Protein AF-A0A5N7ZTY0-F1 (afdb_monomer_lite)

Sequence (144 aa):
TYAEITLGQYSHLIVDGAEVAFKHITLERLGSRVIELRNGAQLQVGALGFASMGASIIYRIGTGCALVFDASQWDPEVVANTTFDFASQGSGTLKYFPFINPEWLDCPNVTGYSEGDLLEIAGQGNTQRFQVRDGRIVASARMA

Structure (mmCIF, N/CA/C/O backbone):
data_AF-A0A5N7ZTY0-F1
#
_entry.id   AF-A0A5N7ZTY0-F1
#
loop_
_atom_site.group_PDB
_atom_site.id
_atom_site.type_symbol
_atom_site.label_atom_id
_atom_site.label_alt_id
_atom_site.label_comp_id
_atom_site.label_asym_id
_atom_site.label_entity_id
_atom_site.label_seq_id
_atom_site.pdbx_PDB_ins_code
_atom_site.Cartn_x
_atom_site.Cartn_y
_atom_site.Cartn_z
_atom_site.occupancy
_atom_site.B_iso_or_equiv
_atom_site.auth_seq_id
_atom_site.auth_comp_id
_atom_site.auth_asym_id
_atom_site.auth_atom_id
_atom_site.pdbx_PDB_model_num
ATOM 1 N N . THR A 1 1 ? 6.749 -12.760 9.233 1.00 81.38 1 THR A N 1
ATOM 2 C CA . THR A 1 1 ? 7.593 -11.949 8.328 1.00 81.38 1 THR A CA 1
ATOM 3 C C . THR A 1 1 ? 8.168 -12.813 7.234 1.00 81.38 1 THR A C 1
ATOM 5 O O . THR A 1 1 ? 8.751 -13.845 7.542 1.00 81.38 1 THR A O 1
ATOM 8 N N . TYR A 1 2 ? 8.022 -12.388 5.984 1.00 89.06 2 TYR A N 1
ATOM 9 C CA . TYR A 1 2 ? 8.546 -13.057 4.796 1.00 89.06 2 TYR A CA 1
ATOM 10 C C . TYR A 1 2 ? 9.641 -12.196 4.157 1.00 89.06 2 TYR A C 1
ATOM 12 O O . TYR A 1 2 ? 9.554 -10.965 4.134 1.00 89.06 2 TYR A O 1
ATOM 20 N N . ALA A 1 3 ? 10.699 -12.847 3.672 1.00 83.94 3 ALA A N 1
ATOM 21 C CA . ALA A 1 3 ? 11.828 -12.157 3.051 1.00 83.94 3 ALA A CA 1
ATOM 22 C C . ALA A 1 3 ? 11.474 -11.606 1.662 1.00 83.94 3 ALA A C 1
ATOM 24 O O . ALA A 1 3 ? 11.827 -10.473 1.345 1.00 83.94 3 ALA A O 1
ATOM 25 N N . GLU A 1 4 ? 10.748 -12.385 0.868 1.00 86.81 4 GLU A N 1
ATOM 26 C CA . GLU A 1 4 ? 10.310 -12.005 -0.468 1.00 86.81 4 GLU A CA 1
ATOM 27 C C . GLU A 1 4 ? 8.980 -12.687 -0.791 1.00 86.81 4 GLU A C 1
ATOM 29 O O . GLU A 1 4 ? 8.698 -13.786 -0.305 1.00 86.81 4 GLU A O 1
ATOM 34 N N . ILE A 1 5 ? 8.172 -12.023 -1.610 1.00 91.75 5 ILE A N 1
ATOM 35 C CA . ILE A 1 5 ? 7.039 -12.614 -2.310 1.00 91.75 5 ILE A CA 1
ATOM 36 C C . ILE A 1 5 ? 7.076 -12.185 -3.774 1.00 91.75 5 ILE A C 1
ATOM 38 O O . ILE A 1 5 ? 7.378 -11.037 -4.096 1.00 91.75 5 ILE A O 1
ATOM 42 N N . THR A 1 6 ? 6.710 -13.104 -4.658 1.00 91.56 6 THR A N 1
ATOM 43 C CA . THR A 1 6 ? 6.566 -12.838 -6.084 1.00 91.56 6 THR A CA 1
ATOM 44 C C . THR A 1 6 ? 5.099 -12.940 -6.466 1.00 91.56 6 THR A C 1
ATOM 46 O O . THR A 1 6 ? 4.438 -13.942 -6.193 1.00 91.56 6 THR A O 1
ATOM 49 N N . LEU A 1 7 ? 4.582 -11.885 -7.083 1.00 92.44 7 LEU A N 1
ATOM 50 C CA . LEU A 1 7 ? 3.205 -11.792 -7.529 1.00 92.44 7 LEU A CA 1
ATOM 51 C C . LEU A 1 7 ? 3.141 -11.906 -9.049 1.00 92.44 7 LEU A C 1
ATOM 53 O O . LEU A 1 7 ? 3.590 -11.026 -9.791 1.00 92.44 7 LEU A O 1
ATOM 57 N N . GLY A 1 8 ? 2.522 -12.995 -9.502 1.00 91.31 8 GLY A N 1
ATOM 58 C CA . GLY A 1 8 ? 2.232 -13.221 -10.910 1.00 91.31 8 GLY A CA 1
ATOM 59 C C . GLY A 1 8 ? 1.265 -12.185 -11.494 1.00 91.31 8 GLY A C 1
ATOM 60 O O . GLY A 1 8 ? 0.684 -11.336 -10.802 1.00 91.31 8 GLY A O 1
ATOM 61 N N . GLN A 1 9 ? 1.083 -12.263 -12.807 1.00 91.19 9 GLN A N 1
ATOM 62 C CA . GLN A 1 9 ? 0.147 -11.424 -13.548 1.00 91.19 9 GLN A CA 1
ATOM 63 C C . GLN A 1 9 ? -1.292 -11.600 -13.044 1.00 91.19 9 GLN A C 1
ATOM 65 O O . GLN A 1 9 ? -1.746 -12.731 -12.899 1.00 91.19 9 GLN A O 1
ATOM 70 N N . TYR A 1 10 ? -2.002 -10.494 -12.784 1.00 92.12 10 TYR A N 1
ATOM 71 C CA . TYR A 1 10 ? -3.405 -10.508 -12.331 1.00 92.12 10 TYR A CA 1
ATOM 72 C C . TYR A 1 10 ? -3.643 -11.277 -11.028 1.00 92.12 10 TYR A C 1
ATOM 74 O O . TYR A 1 10 ? -4.758 -11.714 -10.749 1.00 92.12 10 TYR A O 1
ATOM 82 N N . SER A 1 11 ? -2.592 -11.450 -10.225 1.00 95.00 11 SER A N 1
ATOM 83 C CA . SER A 1 11 ? -2.705 -12.139 -8.949 1.00 95.00 11 SER A CA 1
ATOM 84 C C . SER A 1 11 ? -3.490 -11.304 -7.937 1.00 95.00 11 SER A C 1
ATOM 86 O O . SER A 1 11 ? -3.428 -10.070 -7.920 1.00 95.00 11 SER A O 1
ATOM 88 N N . HIS A 1 12 ? -4.232 -12.015 -7.093 1.00 97.38 12 HIS A N 1
ATOM 89 C CA . HIS A 1 12 ? -4.975 -11.453 -5.980 1.00 97.38 12 HIS A CA 1
ATOM 90 C C . HIS A 1 12 ? -4.556 -12.182 -4.703 1.00 97.38 12 HIS A C 1
ATOM 92 O O . HIS A 1 12 ? -4.858 -13.362 -4.524 1.00 97.38 12 HIS A O 1
ATOM 98 N N . LEU A 1 13 ? -3.827 -11.482 -3.841 1.00 97.19 13 LEU A N 1
ATOM 99 C CA . LEU A 1 13 ? -3.427 -11.958 -2.525 1.00 97.19 13 LEU A CA 1
ATOM 100 C C . LEU A 1 13 ? -4.372 -11.383 -1.471 1.00 97.19 13 LEU A C 1
ATOM 102 O O . LEU A 1 13 ? -4.586 -10.176 -1.436 1.00 97.19 13 LEU A O 1
ATOM 106 N N . ILE A 1 14 ? -4.886 -12.236 -0.588 1.00 98.06 14 ILE A N 1
ATOM 107 C CA . ILE A 1 14 ? -5.726 -11.821 0.537 1.00 98.06 14 ILE A CA 1
ATOM 108 C C . ILE A 1 14 ? -4.943 -12.031 1.832 1.00 98.06 14 ILE A C 1
ATOM 110 O O . ILE A 1 14 ? -4.459 -13.132 2.099 1.00 98.06 14 ILE A O 1
ATOM 114 N N . VAL A 1 15 ? -4.841 -10.977 2.639 1.00 97.62 15 VAL A N 1
ATOM 115 C CA . VAL A 1 15 ? -4.378 -11.030 4.027 1.00 97.62 15 VAL A CA 1
ATOM 116 C C . VAL A 1 15 ? -5.610 -10.892 4.915 1.00 97.62 15 VAL A C 1
AT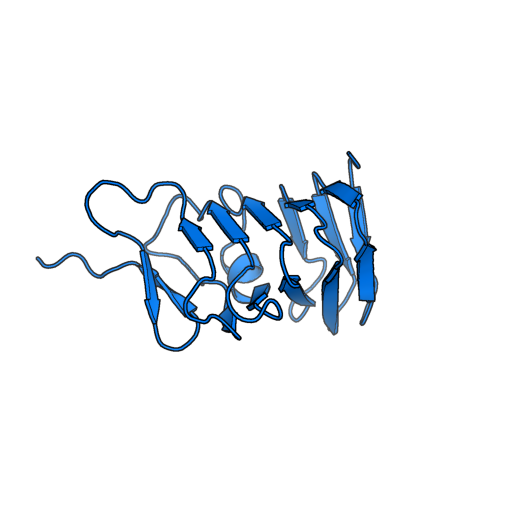OM 118 O O . VAL A 1 15 ? -6.263 -9.851 4.923 1.00 97.62 15 VAL A O 1
ATOM 121 N N . ASP A 1 16 ? -5.953 -11.956 5.635 1.00 97.69 16 ASP A N 1
ATOM 122 C CA . ASP A 1 16 ? -7.204 -12.059 6.389 1.00 97.69 16 ASP A CA 1
ATOM 123 C C . ASP A 1 16 ? -6.916 -12.246 7.883 1.00 97.69 16 ASP A C 1
ATOM 125 O O . ASP A 1 16 ? -6.340 -13.261 8.277 1.00 97.69 16 ASP A O 1
ATOM 129 N N . GLY A 1 17 ? -7.247 -11.238 8.699 1.00 97.19 17 GLY A N 1
ATOM 130 C CA . GLY A 1 17 ? -7.101 -11.275 10.161 1.00 97.19 17 GLY A CA 1
ATOM 131 C C . GLY A 1 17 ? -5.673 -11.495 10.673 1.00 97.19 17 GLY A C 1
ATOM 132 O O . GLY A 1 17 ? -5.477 -11.805 11.847 1.00 97.19 17 GLY A O 1
ATOM 133 N N . ALA A 1 18 ? -4.675 -11.366 9.798 1.00 96.62 18 ALA A N 1
ATOM 134 C CA . ALA A 1 18 ? -3.286 -11.698 10.072 1.00 96.62 18 ALA A CA 1
ATOM 135 C C . ALA A 1 18 ? -2.388 -10.461 10.043 1.00 96.62 18 ALA A C 1
ATOM 137 O O . ALA A 1 18 ? -2.647 -9.497 9.320 1.00 96.62 18 ALA A O 1
ATOM 138 N N . GLU A 1 19 ? -1.286 -10.541 10.786 1.00 97.38 19 GLU A N 1
ATOM 139 C CA . GLU A 1 19 ? -0.174 -9.602 10.697 1.00 97.38 19 GLU A CA 1
ATOM 140 C C . GLU A 1 19 ? 0.921 -10.183 9.798 1.00 97.38 19 GLU A C 1
ATOM 142 O O . GLU A 1 19 ? 1.484 -11.253 10.058 1.00 97.38 19 GLU A O 1
ATOM 147 N N . VAL A 1 20 ? 1.212 -9.484 8.703 1.00 96.31 20 VAL A N 1
ATOM 148 C CA . VAL A 1 20 ? 2.165 -9.913 7.683 1.00 96.31 20 VAL A CA 1
ATOM 149 C C . VAL A 1 20 ? 3.139 -8.785 7.381 1.00 96.31 20 VAL A C 1
ATOM 151 O O . VAL A 1 20 ? 2.780 -7.618 7.311 1.00 96.31 20 VAL A O 1
ATOM 154 N N . ALA A 1 21 ? 4.396 -9.150 7.152 1.00 95.44 21 ALA A N 1
ATOM 155 C CA . ALA A 1 21 ? 5.419 -8.225 6.694 1.00 95.44 21 ALA A CA 1
ATOM 156 C C . ALA A 1 21 ? 6.158 -8.838 5.506 1.00 95.44 21 ALA A C 1
ATOM 158 O O . ALA A 1 21 ? 6.674 -9.955 5.629 1.00 95.44 21 ALA A O 1
ATOM 159 N N . PHE A 1 22 ? 6.222 -8.108 4.393 1.00 92.94 22 PHE A N 1
ATOM 160 C CA . PHE A 1 22 ? 7.026 -8.431 3.217 1.00 92.94 22 PHE A CA 1
ATOM 161 C C . PHE A 1 22 ? 8.203 -7.468 3.141 1.00 92.94 22 PHE A C 1
ATOM 163 O O . PHE A 1 22 ? 8.017 -6.258 2.995 1.00 92.94 22 PHE A O 1
ATOM 170 N N . LYS A 1 23 ? 9.427 -8.003 3.228 1.00 88.88 23 LYS A N 1
ATOM 171 C CA . LYS A 1 23 ? 10.613 -7.168 3.001 1.00 88.88 23 LYS A CA 1
ATOM 172 C C . LYS A 1 23 ? 10.715 -6.761 1.535 1.00 88.88 23 LYS A C 1
ATOM 174 O O . LYS A 1 23 ? 10.969 -5.595 1.283 1.00 88.88 23 LYS A O 1
ATOM 179 N N . HIS A 1 24 ? 10.468 -7.689 0.611 1.00 86.75 24 HIS A N 1
ATOM 180 C CA . HIS A 1 24 ? 10.461 -7.434 -0.828 1.00 86.75 24 HIS A CA 1
ATOM 181 C C . HIS A 1 24 ? 9.209 -8.020 -1.480 1.00 86.75 24 HIS A C 1
ATOM 183 O O . HIS A 1 24 ? 8.792 -9.133 -1.149 1.00 86.75 24 HIS A O 1
ATOM 189 N N . ILE A 1 25 ? 8.632 -7.279 -2.417 1.00 89.25 25 ILE A N 1
ATOM 190 C CA . ILE A 1 25 ? 7.569 -7.741 -3.305 1.00 89.25 25 ILE A CA 1
ATOM 191 C C . ILE A 1 25 ? 8.078 -7.595 -4.738 1.00 89.25 25 ILE A C 1
ATOM 193 O O . ILE A 1 25 ? 8.533 -6.521 -5.118 1.00 89.25 25 ILE A O 1
ATOM 197 N N . THR A 1 26 ? 7.972 -8.648 -5.538 1.00 89.06 26 THR A N 1
ATOM 198 C CA . THR A 1 26 ? 8.356 -8.645 -6.955 1.00 89.06 26 THR A CA 1
ATOM 199 C C . THR A 1 26 ? 7.107 -8.819 -7.817 1.00 89.06 26 THR A C 1
ATOM 201 O O . THR A 1 26 ? 6.356 -9.773 -7.618 1.00 89.06 26 THR A O 1
ATOM 204 N N . LEU A 1 27 ? 6.862 -7.919 -8.777 1.00 89.00 27 LEU A N 1
ATOM 205 C CA . LEU A 1 27 ? 5.730 -8.022 -9.713 1.00 89.00 27 LEU A CA 1
ATOM 206 C C . LEU A 1 27 ? 6.202 -8.554 -11.069 1.00 89.00 27 LEU A C 1
ATOM 208 O O . LEU A 1 27 ? 6.956 -7.879 -11.768 1.00 89.00 27 LEU A O 1
ATOM 212 N N . GLU A 1 28 ? 5.740 -9.738 -11.473 1.00 84.44 28 GLU A N 1
ATOM 213 C CA . GLU A 1 28 ? 6.185 -10.381 -12.717 1.00 84.44 28 GLU A CA 1
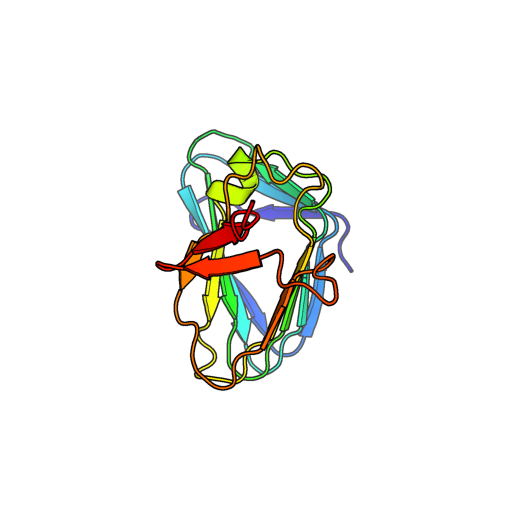ATOM 214 C C . GLU A 1 28 ? 5.335 -10.002 -13.926 1.00 84.44 28 GLU A C 1
ATOM 216 O O . GLU A 1 28 ? 4.151 -10.330 -13.948 1.00 84.44 28 GLU A O 1
ATOM 221 N N . ARG A 1 29 ? 5.949 -9.488 -15.001 1.00 81.25 29 ARG A N 1
ATOM 222 C CA . ARG A 1 29 ? 5.288 -9.162 -16.288 1.00 81.25 29 ARG A CA 1
ATOM 223 C C . ARG A 1 29 ? 4.305 -7.980 -16.196 1.00 81.25 29 ARG A C 1
ATOM 225 O O . ARG A 1 29 ? 3.956 -7.500 -15.118 1.00 81.25 29 ARG A O 1
ATOM 232 N N . LEU A 1 30 ? 3.816 -7.514 -17.343 1.00 85.00 30 LEU A N 1
ATOM 233 C CA . LEU A 1 30 ? 2.809 -6.446 -17.448 1.00 85.00 30 LEU A CA 1
ATOM 234 C C . LEU A 1 30 ? 1.471 -6.854 -16.816 1.00 85.00 30 LEU A C 1
ATOM 236 O O . LEU A 1 30 ? 1.057 -7.990 -16.986 1.00 85.00 30 LEU A O 1
ATOM 240 N N . GLY A 1 31 ? 0.763 -5.961 -16.125 1.00 87.31 31 GLY A N 1
ATOM 241 C CA . GLY A 1 31 ? -0.558 -6.269 -15.554 1.00 87.31 31 GLY A CA 1
ATOM 242 C C . GLY A 1 31 ? -0.815 -5.621 -14.197 1.00 87.31 31 GLY A C 1
ATOM 243 O O . GLY A 1 31 ? 0.071 -5.011 -13.607 1.00 87.31 31 GLY A O 1
ATOM 244 N N . SER A 1 32 ? -2.035 -5.757 -13.688 1.00 91.00 32 SER A N 1
ATOM 245 C CA . SER A 1 32 ? -2.391 -5.284 -12.344 1.00 91.00 32 SER A CA 1
ATOM 246 C C . SER A 1 32 ? -2.349 -6.434 -11.340 1.00 91.00 32 SER A C 1
ATOM 248 O O . SER A 1 32 ? -2.490 -7.591 -11.732 1.00 91.00 32 SER A O 1
ATOM 250 N N . ARG A 1 33 ? -2.118 -6.130 -10.063 1.00 94.69 33 ARG A N 1
ATOM 251 C CA . ARG A 1 33 ? -2.202 -7.063 -8.931 1.00 94.69 33 ARG A CA 1
ATOM 252 C C . ARG A 1 33 ? -2.991 -6.414 -7.821 1.00 94.69 33 ARG A C 1
ATOM 254 O O . ARG A 1 33 ? -2.997 -5.191 -7.703 1.00 94.69 33 ARG A O 1
ATOM 261 N N . VAL A 1 34 ? -3.593 -7.243 -6.984 1.00 97.38 34 VAL A N 1
ATOM 262 C CA . VAL A 1 34 ? -4.300 -6.783 -5.795 1.00 97.38 34 VAL A CA 1
ATOM 263 C C . VAL A 1 34 ? -3.730 -7.484 -4.574 1.00 97.38 34 VAL A C 1
ATOM 265 O O . VAL A 1 34 ? -3.612 -8.709 -4.555 1.00 97.38 34 VAL A O 1
ATOM 268 N N . ILE A 1 35 ? -3.395 -6.703 -3.551 1.00 97.69 35 ILE A N 1
ATOM 269 C CA . ILE A 1 35 ? -3.251 -7.197 -2.186 1.00 97.69 35 ILE A CA 1
ATOM 270 C C . ILE A 1 35 ? -4.411 -6.614 -1.385 1.00 97.69 35 ILE A C 1
ATOM 272 O O . ILE A 1 35 ? -4.503 -5.400 -1.215 1.00 97.69 35 ILE A O 1
ATOM 276 N N . GLU A 1 36 ? -5.307 -7.472 -0.915 1.00 98.50 36 GLU A N 1
ATOM 277 C CA . GLU A 1 36 ? -6.480 -7.078 -0.143 1.00 98.50 36 GLU A CA 1
ATOM 278 C C . GLU A 1 36 ? -6.308 -7.447 1.330 1.00 98.50 36 GLU A C 1
ATOM 280 O O . GLU A 1 36 ? -5.973 -8.582 1.666 1.00 98.50 36 GLU A O 1
ATOM 285 N N . LEU A 1 37 ? -6.552 -6.478 2.209 1.00 98.56 37 LEU A N 1
ATOM 286 C CA . LEU A 1 37 ? -6.527 -6.643 3.655 1.00 98.56 37 LEU A CA 1
ATOM 287 C C . LEU A 1 37 ? -7.966 -6.736 4.168 1.00 98.56 37 LEU A C 1
ATOM 289 O O . LEU A 1 37 ? -8.789 -5.869 3.863 1.00 98.56 37 LEU A O 1
ATOM 293 N N . ARG A 1 38 ? -8.269 -7.767 4.962 1.00 97.94 38 ARG A N 1
ATOM 294 C CA . ARG A 1 38 ? -9.603 -8.012 5.531 1.00 97.94 38 ARG A CA 1
ATOM 295 C C . ARG A 1 38 ? -9.545 -8.329 7.019 1.00 97.94 38 ARG A C 1
ATOM 297 O O . ARG A 1 38 ? -8.520 -8.766 7.536 1.00 97.94 38 ARG A O 1
ATOM 304 N N . ASN A 1 39 ? -10.685 -8.146 7.687 1.00 96.88 39 ASN A N 1
ATOM 305 C CA . ASN A 1 39 ? -10.926 -8.587 9.064 1.00 96.88 39 ASN A CA 1
ATOM 306 C C . ASN A 1 39 ? -9.851 -8.114 10.061 1.00 96.88 39 ASN A C 1
ATOM 308 O O . ASN A 1 39 ? -9.391 -8.882 10.901 1.00 96.88 39 ASN A O 1
ATOM 312 N N . GLY A 1 40 ? -9.435 -6.848 9.959 1.00 96.44 40 GLY A N 1
ATOM 313 C CA . GLY A 1 40 ? -8.432 -6.260 10.852 1.00 96.44 40 GLY A CA 1
ATOM 314 C C . GLY A 1 40 ? -6.976 -6.603 10.518 1.00 96.44 40 GLY A C 1
ATOM 315 O O . GLY A 1 40 ? -6.091 -6.339 11.333 1.00 96.44 40 GLY A O 1
ATOM 316 N N . ALA A 1 41 ? -6.712 -7.176 9.340 1.00 98.25 41 ALA A N 1
ATOM 317 C CA . ALA A 1 41 ? -5.367 -7.506 8.886 1.00 98.25 41 ALA A CA 1
ATOM 318 C C . ALA A 1 41 ? -4.402 -6.312 8.916 1.00 98.25 41 ALA A C 1
ATOM 320 O O . ALA A 1 41 ? -4.772 -5.160 8.674 1.00 98.25 41 ALA A O 1
ATOM 321 N N . GLN A 1 42 ? -3.136 -6.627 9.167 1.00 98.19 42 GLN A N 1
ATOM 322 C CA . GLN A 1 42 ? -2.042 -5.672 9.260 1.00 98.19 42 GLN A CA 1
ATOM 323 C C . GLN A 1 42 ? -0.957 -6.080 8.267 1.00 98.19 42 GLN A C 1
ATOM 325 O O . GLN A 1 42 ? -0.491 -7.222 8.283 1.00 98.19 42 GLN A O 1
ATOM 330 N N . LEU A 1 43 ? -0.554 -5.160 7.395 1.00 97.62 43 LEU A N 1
ATOM 331 C CA . LEU A 1 43 ? 0.469 -5.415 6.389 1.00 97.62 43 LEU A CA 1
ATOM 332 C C . LEU A 1 43 ? 1.591 -4.387 6.474 1.00 97.62 43 LEU A C 1
ATOM 334 O O . LEU A 1 43 ? 1.340 -3.190 6.403 1.00 97.62 43 LEU A O 1
ATOM 338 N N . GLN A 1 44 ? 2.832 -4.859 6.525 1.00 96.38 44 GLN A N 1
ATOM 339 C CA . GLN A 1 44 ? 4.018 -4.037 6.312 1.00 96.38 44 GLN A CA 1
ATOM 340 C C . GLN A 1 44 ? 4.696 -4.397 4.986 1.00 96.38 44 GLN A C 1
ATOM 342 O O . GLN A 1 44 ? 5.004 -5.563 4.731 1.00 96.38 44 GLN A O 1
ATOM 347 N N . VAL A 1 45 ? 4.975 -3.387 4.166 1.00 92.88 45 VAL A N 1
ATOM 348 C CA . VAL A 1 45 ? 5.681 -3.504 2.886 1.00 92.88 45 VAL A CA 1
ATOM 349 C C . VAL A 1 45 ? 6.940 -2.647 2.932 1.00 92.88 45 VAL A C 1
ATOM 351 O O . VAL A 1 45 ? 6.855 -1.446 3.180 1.00 92.88 45 VAL A O 1
ATOM 354 N N . GLY A 1 46 ? 8.100 -3.276 2.724 1.00 85.69 46 GLY A N 1
ATOM 355 C CA . GLY A 1 46 ? 9.406 -2.606 2.762 1.00 85.69 46 GLY A CA 1
ATOM 356 C C . GLY A 1 46 ? 9.932 -2.165 1.394 1.00 85.69 46 GLY A C 1
ATOM 357 O O . GLY A 1 46 ? 10.255 -1.005 1.194 1.00 85.69 46 GLY A O 1
ATOM 358 N N . ALA A 1 47 ? 10.061 -3.090 0.448 1.00 78.81 47 ALA A N 1
ATOM 359 C CA . ALA A 1 47 ? 10.604 -2.829 -0.881 1.00 78.81 47 ALA A CA 1
ATOM 360 C C . ALA A 1 47 ? 9.728 -3.449 -1.973 1.00 78.81 47 ALA A C 1
ATOM 362 O O . ALA A 1 47 ? 9.186 -4.541 -1.789 1.00 78.81 47 ALA A O 1
ATOM 363 N N . LEU A 1 48 ? 9.607 -2.775 -3.118 1.00 76.50 48 LEU A N 1
ATOM 364 C CA . LEU A 1 48 ? 8.876 -3.261 -4.291 1.00 76.50 48 LEU A CA 1
ATOM 365 C C . LEU A 1 48 ? 9.776 -3.194 -5.521 1.00 76.50 48 LEU A C 1
ATOM 367 O O . LEU A 1 48 ? 10.331 -2.149 -5.849 1.00 76.50 48 LEU A O 1
ATOM 371 N N . GLY A 1 49 ? 9.904 -4.329 -6.197 1.00 66.88 49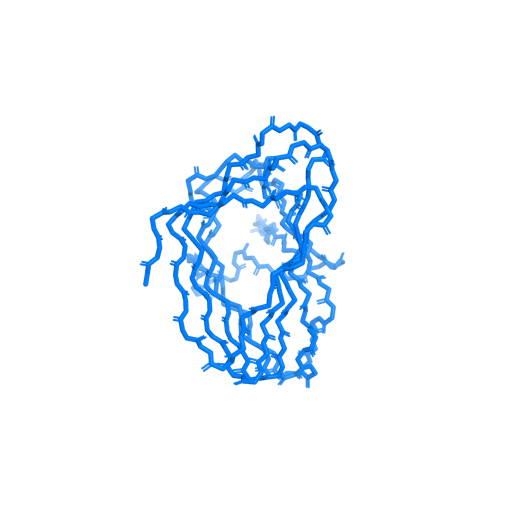 GLY A N 1
ATOM 372 C CA . GLY A 1 49 ? 10.590 -4.473 -7.470 1.00 66.88 49 GLY A CA 1
ATOM 373 C C . GLY A 1 49 ? 9.586 -4.729 -8.589 1.00 66.88 49 GLY A C 1
ATOM 374 O O . GLY A 1 49 ? 8.761 -5.643 -8.513 1.00 66.88 49 GLY A O 1
ATOM 375 N N . PHE A 1 50 ? 9.663 -3.941 -9.658 1.00 70.56 50 PHE A N 1
ATOM 376 C CA . PHE A 1 50 ? 8.894 -4.180 -10.876 1.00 70.56 50 PHE A CA 1
ATOM 377 C C . PHE A 1 50 ? 9.776 -4.949 -11.852 1.00 70.56 50 PHE A C 1
ATOM 379 O O . PHE A 1 50 ? 10.864 -4.496 -12.195 1.00 70.56 50 PHE A O 1
ATOM 386 N N . ALA A 1 51 ? 9.310 -6.104 -12.330 1.00 56.53 51 ALA A N 1
ATOM 387 C CA . ALA A 1 51 ? 10.050 -6.856 -13.340 1.00 56.53 51 ALA A CA 1
ATOM 388 C C . ALA A 1 51 ? 9.865 -6.287 -14.763 1.00 56.53 51 ALA A C 1
ATOM 390 O O . ALA A 1 51 ? 10.555 -6.719 -15.684 1.00 56.53 51 ALA A O 1
ATOM 391 N N . SER A 1 52 ? 8.916 -5.364 -14.981 1.00 61.31 52 SER A N 1
ATOM 392 C CA . SER A 1 52 ? 8.633 -4.787 -16.304 1.00 61.31 52 SER A CA 1
ATOM 393 C C . SER A 1 52 ? 7.816 -3.492 -16.250 1.00 61.31 52 SER A C 1
ATOM 395 O O . SER A 1 52 ? 6.933 -3.360 -15.400 1.00 61.31 52 SER A O 1
ATOM 397 N N . MET A 1 53 ? 8.003 -2.621 -17.248 1.00 66.19 53 MET A N 1
ATOM 398 C CA . MET A 1 53 ? 7.120 -1.479 -17.532 1.00 66.19 53 MET A CA 1
ATOM 399 C C . MET A 1 53 ? 5.659 -1.944 -17.699 1.00 66.19 53 MET A C 1
ATOM 401 O O . MET A 1 53 ? 5.389 -2.937 -18.379 1.00 66.19 53 MET A O 1
ATOM 405 N N . GLY A 1 54 ? 4.709 -1.247 -17.065 1.00 77.44 54 GLY A N 1
ATOM 406 C CA . GLY A 1 54 ? 3.275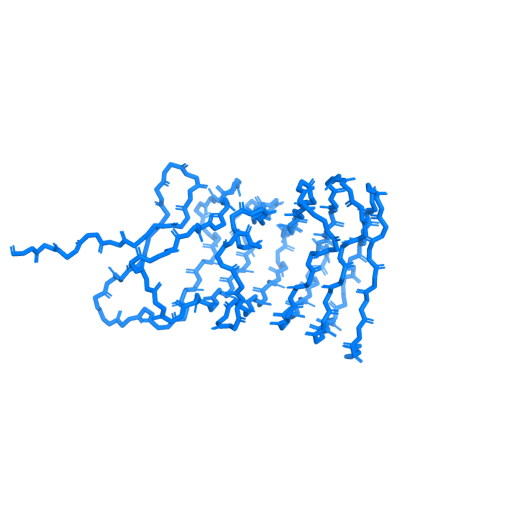 -1.573 -17.121 1.00 77.44 54 GLY A CA 1
ATOM 407 C C . GLY A 1 54 ? 2.795 -2.626 -16.112 1.00 77.44 54 GLY A C 1
ATOM 408 O O . GLY A 1 54 ? 1.646 -3.073 -16.174 1.00 77.44 54 GLY A O 1
ATOM 409 N N . ALA A 1 55 ? 3.646 -3.047 -15.175 1.00 87.94 55 ALA A N 1
ATOM 410 C CA . ALA A 1 55 ? 3.155 -3.639 -13.938 1.00 87.94 55 ALA A CA 1
ATOM 411 C C . ALA A 1 55 ? 2.524 -2.543 -13.059 1.00 87.94 55 ALA A C 1
ATOM 413 O O . ALA A 1 55 ? 2.944 -1.394 -13.100 1.00 87.94 55 ALA A O 1
ATOM 414 N N . SER A 1 56 ? 1.498 -2.896 -12.289 1.00 91.69 56 SER A N 1
ATOM 415 C CA . SER A 1 56 ? 0.871 -2.046 -11.271 1.00 91.69 56 SER A CA 1
ATOM 416 C C . SER A 1 56 ? 0.362 -2.896 -10.114 1.00 91.69 56 SER A C 1
ATOM 418 O O . SER A 1 56 ? 0.194 -4.116 -10.256 1.00 91.69 56 SER A O 1
ATOM 420 N N . ILE A 1 57 ? 0.112 -2.256 -8.975 1.00 93.81 57 ILE A N 1
ATOM 421 C CA . ILE A 1 57 ? -0.438 -2.914 -7.793 1.00 93.81 57 ILE A CA 1
ATOM 422 C C . ILE A 1 57 ? -1.446 -2.025 -7.067 1.00 93.81 57 ILE A C 1
ATOM 424 O O . ILE A 1 57 ? -1.268 -0.813 -6.949 1.00 93.81 57 ILE A O 1
ATOM 428 N N . ILE A 1 58 ? -2.506 -2.656 -6.572 1.00 96.62 58 ILE A N 1
ATOM 429 C CA . ILE A 1 58 ? -3.532 -2.048 -5.736 1.00 96.62 58 ILE A CA 1
ATOM 430 C C . ILE A 1 58 ? -3.447 -2.690 -4.355 1.00 96.62 58 ILE A C 1
ATOM 432 O O . ILE A 1 58 ? -3.557 -3.909 -4.222 1.00 96.62 58 ILE A O 1
ATOM 436 N N . TYR A 1 59 ? -3.286 -1.866 -3.328 1.00 97.56 59 TYR A N 1
ATOM 437 C CA . TYR A 1 59 ? -3.462 -2.272 -1.943 1.00 97.56 59 TYR A CA 1
ATOM 438 C C . TYR A 1 59 ? -4.849 -1.850 -1.488 1.00 97.56 59 TYR A C 1
ATOM 440 O O . TYR A 1 59 ? -5.116 -0.659 -1.324 1.00 97.56 59 TYR A O 1
ATOM 448 N N . ARG A 1 60 ? -5.731 -2.829 -1.303 1.00 98.44 60 ARG A N 1
ATOM 449 C CA . ARG A 1 60 ? -7.111 -2.603 -0.884 1.00 98.44 60 ARG A CA 1
ATOM 450 C C . ARG A 1 60 ? -7.214 -2.768 0.630 1.00 98.44 60 ARG A C 1
ATOM 452 O O . ARG A 1 60 ? -7.096 -3.877 1.147 1.00 98.44 60 ARG A O 1
ATOM 459 N N . ILE A 1 61 ? -7.391 -1.657 1.335 1.00 98.50 61 ILE A N 1
ATOM 460 C CA . ILE A 1 61 ? -7.401 -1.571 2.799 1.00 98.50 61 ILE A CA 1
ATOM 461 C C . ILE A 1 61 ? -8.848 -1.700 3.276 1.00 98.50 61 ILE A C 1
ATOM 463 O O . ILE A 1 61 ? -9.646 -0.782 3.099 1.00 98.50 61 ILE A O 1
ATOM 467 N N . GLY A 1 62 ? -9.203 -2.855 3.841 1.00 97.81 62 GLY A N 1
ATOM 468 C CA . GLY A 1 62 ? -10.533 -3.103 4.395 1.00 97.81 62 GLY A CA 1
ATOM 469 C C . GLY A 1 62 ? -10.760 -2.471 5.771 1.00 97.81 62 GLY A C 1
ATOM 470 O O . GLY A 1 62 ? -9.875 -1.855 6.368 1.00 97.81 62 GLY A O 1
ATOM 471 N N . THR A 1 63 ? -11.972 -2.644 6.297 1.00 96.62 63 THR A N 1
ATOM 472 C CA . THR A 1 63 ? -12.390 -2.105 7.599 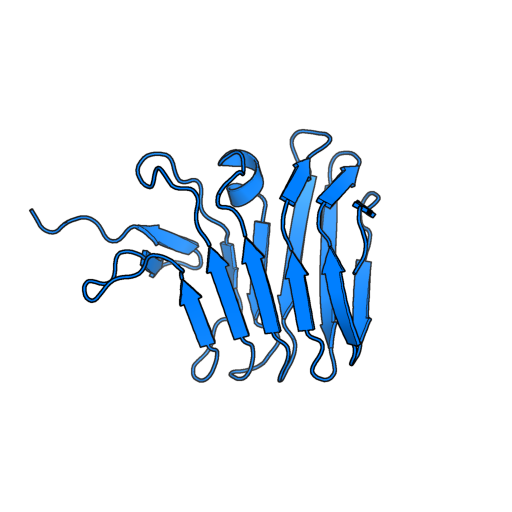1.00 96.62 63 THR A CA 1
ATOM 473 C C . THR A 1 63 ? -11.467 -2.580 8.724 1.00 96.62 63 THR A C 1
ATOM 475 O O . THR A 1 63 ? -11.162 -3.772 8.828 1.00 96.62 63 THR A O 1
ATOM 478 N N . GLY A 1 64 ? -11.006 -1.638 9.553 1.00 96.56 64 GLY A N 1
ATOM 479 C CA . GLY A 1 64 ? -10.102 -1.893 10.682 1.00 96.56 64 GLY A CA 1
ATOM 480 C C . GLY A 1 64 ? -8.713 -2.425 10.305 1.00 96.56 64 GLY A C 1
ATOM 481 O O . GLY A 1 64 ? -7.964 -2.837 11.189 1.00 96.56 64 GLY A O 1
ATOM 482 N N . CYS A 1 65 ? -8.367 -2.465 9.017 1.00 98.44 65 CYS A N 1
ATOM 483 C CA . CYS A 1 65 ? -7.067 -2.938 8.554 1.00 98.44 65 CYS A CA 1
ATOM 484 C C . CYS A 1 65 ? -6.044 -1.799 8.547 1.00 98.44 65 CYS A C 1
ATOM 486 O O . CYS A 1 65 ? -6.410 -0.630 8.384 1.00 98.44 65 CYS A O 1
ATOM 488 N N . ALA A 1 66 ? -4.758 -2.142 8.647 1.00 98.19 66 ALA A N 1
ATOM 489 C CA . ALA A 1 66 ? -3.693 -1.168 8.436 1.00 98.19 66 ALA A CA 1
ATOM 490 C C . ALA A 1 66 ? -2.627 -1.633 7.449 1.00 98.19 66 ALA A C 1
ATOM 492 O O . ALA A 1 66 ? -2.231 -2.799 7.408 1.00 98.19 66 ALA A O 1
ATOM 493 N N . LEU A 1 67 ? -2.126 -0.662 6.693 1.00 98.06 67 LEU A N 1
ATOM 494 C CA . LEU A 1 67 ? -1.000 -0.795 5.790 1.00 98.06 67 LEU A CA 1
ATOM 495 C C . LEU A 1 67 ? 0.119 0.147 6.228 1.00 98.06 67 LEU A C 1
ATOM 497 O O . LEU A 1 67 ? -0.075 1.355 6.343 1.00 98.06 67 LEU A O 1
ATOM 501 N N . VAL A 1 68 ? 1.311 -0.403 6.408 1.00 96.25 68 VAL A N 1
ATOM 502 C CA . VAL A 1 68 ? 2.560 0.346 6.495 1.00 96.25 68 VAL A CA 1
ATOM 503 C C . VAL A 1 68 ? 3.315 0.135 5.194 1.00 96.25 68 VAL A C 1
ATOM 505 O O . VAL A 1 68 ? 3.637 -0.997 4.837 1.00 96.25 68 VAL A O 1
ATOM 508 N N . PHE A 1 69 ? 3.601 1.220 4.487 1.00 92.69 69 PHE A N 1
ATOM 509 C CA . PHE A 1 69 ? 4.225 1.181 3.175 1.00 92.69 69 PHE A CA 1
ATOM 510 C C . PHE A 1 69 ? 5.446 2.086 3.138 1.00 92.69 69 PHE A C 1
ATOM 512 O O . PHE A 1 69 ? 5.321 3.311 3.208 1.00 92.69 69 PHE A O 1
ATOM 519 N N . ASP A 1 70 ? 6.622 1.480 3.037 1.00 90.25 70 ASP A N 1
ATOM 520 C CA . ASP A 1 70 ? 7.883 2.201 2.968 1.00 90.25 70 ASP A CA 1
ATOM 521 C C . ASP A 1 70 ? 8.355 2.325 1.520 1.00 90.25 70 ASP A C 1
ATOM 523 O O . ASP A 1 70 ? 8.809 1.354 0.936 1.00 90.25 70 ASP A O 1
ATOM 527 N N . ALA A 1 71 ? 8.244 3.517 0.937 1.00 86.00 71 ALA A N 1
ATOM 528 C CA . ALA A 1 71 ? 8.741 3.832 -0.402 1.00 86.00 71 ALA A CA 1
ATOM 529 C C . ALA A 1 71 ? 10.054 4.632 -0.373 1.00 86.00 71 ALA A C 1
ATOM 531 O O . ALA A 1 71 ? 10.489 5.165 -1.395 1.00 86.00 71 ALA A O 1
ATOM 532 N N . SER A 1 72 ? 10.708 4.744 0.788 1.00 81.31 72 SER A N 1
ATOM 533 C CA . SER A 1 72 ? 11.851 5.646 0.982 1.00 81.31 72 SER A CA 1
ATOM 534 C C . SER A 1 72 ? 13.066 5.321 0.108 1.00 81.31 72 SER A C 1
ATOM 536 O O . SER A 1 72 ? 13.893 6.198 -0.135 1.00 81.31 72 SER A O 1
ATOM 538 N N . GLN A 1 73 ? 13.171 4.075 -0.363 1.00 76.06 73 GLN A N 1
ATOM 539 C CA . GLN A 1 73 ? 14.271 3.564 -1.189 1.00 76.06 73 GLN A CA 1
ATOM 540 C C . GLN A 1 73 ? 13.855 3.263 -2.639 1.00 76.06 73 GLN A C 1
ATOM 542 O O . GLN A 1 73 ? 14.585 2.578 -3.351 1.00 76.06 73 GLN A O 1
ATOM 547 N N . TRP A 1 74 ? 12.658 3.676 -3.059 1.00 76.12 74 TRP A N 1
ATOM 548 C CA . TRP A 1 74 ? 12.061 3.191 -4.303 1.00 76.12 74 TRP A CA 1
ATOM 549 C C . TRP A 1 74 ? 12.298 4.135 -5.475 1.00 76.12 74 TRP A C 1
ATOM 551 O O . TRP A 1 74 ? 12.442 5.343 -5.302 1.00 76.12 74 TRP A O 1
ATOM 561 N N . ASP A 1 75 ? 12.284 3.563 -6.678 1.00 74.75 75 ASP A N 1
ATOM 562 C CA . ASP A 1 75 ? 12.214 4.332 -7.917 1.00 74.75 75 ASP A CA 1
ATOM 563 C C . ASP A 1 75 ? 10.858 5.079 -7.987 1.00 74.75 75 ASP A C 1
ATOM 565 O O . ASP A 1 75 ? 9.818 4.480 -7.700 1.00 74.75 75 ASP A O 1
ATOM 569 N N . PRO A 1 76 ? 10.814 6.375 -8.334 1.00 73.94 76 PRO A N 1
ATOM 570 C CA . PRO A 1 76 ? 9.556 7.107 -8.482 1.00 73.94 76 PRO A CA 1
ATOM 571 C C . PRO A 1 76 ? 8.533 6.436 -9.419 1.00 73.94 76 PRO A C 1
ATOM 573 O O . PRO A 1 76 ? 7.339 6.440 -9.115 1.00 73.94 76 PRO A O 1
ATOM 576 N N . GLU A 1 77 ? 8.963 5.777 -10.502 1.00 78.12 77 GLU A N 1
ATOM 577 C CA . GLU A 1 77 ? 8.040 5.132 -11.456 1.00 78.12 77 GLU A CA 1
ATOM 578 C C . GLU A 1 77 ? 7.264 3.967 -10.805 1.00 78.12 77 GLU A C 1
ATOM 580 O O . GLU A 1 77 ? 6.077 3.736 -11.058 1.00 78.12 77 GLU A O 1
ATOM 585 N N . VAL A 1 78 ? 7.927 3.244 -9.903 1.00 78.94 78 VAL A N 1
ATOM 586 C CA . VAL A 1 78 ? 7.369 2.145 -9.097 1.00 78.94 78 VAL A CA 1
ATOM 587 C C . VAL A 1 78 ? 6.268 2.670 -8.167 1.00 78.94 78 VAL A C 1
ATOM 589 O O . VAL A 1 78 ? 5.220 2.039 -7.991 1.00 78.94 78 VAL A O 1
ATOM 592 N N . VAL A 1 79 ? 6.473 3.864 -7.611 1.00 82.81 79 VAL A N 1
ATOM 593 C CA . VAL A 1 79 ? 5.503 4.543 -6.746 1.00 82.81 79 VAL A CA 1
ATOM 594 C C . VAL A 1 79 ? 4.286 5.028 -7.545 1.00 82.81 79 VAL A C 1
ATOM 596 O O . VAL A 1 79 ? 3.156 4.809 -7.103 1.00 82.81 79 VAL A O 1
ATOM 599 N N . ALA A 1 80 ? 4.481 5.587 -8.747 1.00 84.94 80 ALA A N 1
ATOM 600 C CA . ALA A 1 80 ? 3.393 6.014 -9.644 1.00 84.94 80 ALA A CA 1
ATOM 601 C C . ALA A 1 80 ? 2.413 4.882 -9.992 1.00 84.94 80 ALA A C 1
ATOM 603 O O . ALA A 1 80 ? 1.211 5.100 -10.163 1.00 84.94 80 ALA A O 1
ATOM 604 N N . ASN A 1 81 ? 2.933 3.658 -10.100 1.00 89.25 81 ASN A N 1
ATOM 605 C CA . ASN A 1 81 ? 2.170 2.465 -10.462 1.00 89.25 81 ASN A CA 1
ATOM 606 C C . ASN A 1 81 ? 1.507 1.766 -9.259 1.00 89.25 81 ASN A C 1
ATOM 608 O O . ASN A 1 81 ? 0.976 0.656 -9.390 1.00 89.25 81 ASN A O 1
ATOM 612 N N . THR A 1 82 ? 1.515 2.412 -8.092 1.00 91.56 82 THR A N 1
ATOM 613 C CA . THR A 1 82 ? 0.860 1.936 -6.873 1.00 91.56 82 THR A CA 1
ATOM 614 C C . THR A 1 82 ? -0.444 2.693 -6.623 1.00 91.56 82 THR A C 1
ATOM 616 O O . THR A 1 82 ? -0.521 3.915 -6.756 1.00 91.56 82 THR A O 1
ATOM 619 N N . THR A 1 83 ? -1.487 1.963 -6.229 1.00 95.25 83 THR A N 1
ATOM 620 C CA . THR A 1 83 ? -2.754 2.534 -5.754 1.00 95.25 83 THR A CA 1
ATOM 621 C C . THR A 1 83 ? -3.047 2.069 -4.335 1.00 95.25 83 THR A C 1
ATOM 623 O O . THR A 1 83 ? -3.026 0.871 -4.055 1.00 95.25 83 THR A O 1
ATOM 626 N N . PHE A 1 84 ? -3.368 3.012 -3.458 1.00 96.69 84 PHE A N 1
ATOM 627 C CA . PHE A 1 84 ? -3.986 2.755 -2.165 1.00 96.69 84 PHE A CA 1
ATOM 628 C C . PHE A 1 84 ? -5.496 2.950 -2.295 1.00 96.69 84 PHE A C 1
ATOM 630 O O . PHE A 1 84 ? -5.973 4.034 -2.632 1.00 96.69 84 PHE A O 1
ATOM 637 N N . ASP A 1 85 ? -6.249 1.883 -2.068 1.00 97.62 85 ASP A N 1
ATOM 638 C CA . ASP A 1 85 ? -7.706 1.864 -2.151 1.00 97.62 85 ASP A CA 1
ATOM 639 C C . ASP A 1 85 ? -8.284 1.632 -0.754 1.00 97.62 85 ASP A C 1
ATOM 641 O O . ASP A 1 85 ? -8.202 0.530 -0.206 1.00 97.62 85 ASP A O 1
ATOM 645 N N . PHE A 1 86 ? -8.837 2.684 -0.154 1.00 97.44 86 PHE A N 1
ATOM 646 C CA . PHE A 1 86 ? -9.531 2.611 1.126 1.00 97.44 86 PHE A CA 1
ATOM 647 C C . PHE A 1 86 ? -10.928 2.015 0.904 1.00 97.44 86 PHE A C 1
ATOM 649 O O . PHE A 1 86 ? -11.913 2.713 0.681 1.00 97.44 86 PHE A O 1
ATOM 656 N N . ALA A 1 87 ? -11.019 0.689 0.992 1.00 95.88 87 ALA A N 1
ATOM 657 C CA . ALA A 1 87 ? -12.277 -0.061 0.992 1.00 95.88 87 ALA A CA 1
ATOM 658 C C . ALA A 1 87 ? -12.867 -0.217 2.409 1.00 95.88 87 ALA A C 1
ATOM 660 O O . ALA A 1 87 ? -13.703 -1.086 2.658 1.00 95.88 87 ALA A O 1
ATOM 661 N N . SER A 1 88 ? -12.398 0.608 3.341 1.00 91.19 88 SER A N 1
ATOM 662 C CA . SER A 1 88 ? -12.611 0.534 4.784 1.00 91.19 88 SER A CA 1
ATOM 663 C C . SER A 1 88 ? -13.854 1.255 5.283 1.00 91.19 88 SER A C 1
ATOM 665 O O . SER A 1 88 ? -14.313 0.938 6.383 1.00 91.19 88 SER A O 1
ATOM 667 N N . GLN A 1 89 ? -14.378 2.203 4.497 1.00 90.69 89 GLN A N 1
ATOM 668 C CA . GLN A 1 89 ? -15.501 3.075 4.864 1.00 90.69 89 GLN A CA 1
ATOM 669 C C . GLN A 1 89 ? -15.226 3.891 6.144 1.00 90.69 89 GLN A C 1
ATOM 671 O O . GLN A 1 89 ? -16.072 3.947 7.034 1.00 90.69 89 GLN A O 1
ATOM 676 N N . GLY A 1 90 ? -14.034 4.488 6.259 1.00 91.69 90 GLY A N 1
ATOM 677 C CA . GLY A 1 90 ? -13.712 5.411 7.355 1.00 91.69 90 GLY A CA 1
ATOM 678 C C . GLY A 1 90 ? -13.048 4.761 8.570 1.00 91.69 90 GLY A C 1
ATOM 679 O O . GLY A 1 90 ? -13.206 5.233 9.690 1.00 91.69 90 GLY A O 1
ATOM 680 N N . SER A 1 91 ? -12.346 3.645 8.385 1.00 96.00 91 SER A N 1
ATOM 681 C CA . SER A 1 91 ? -11.648 2.937 9.475 1.00 96.00 91 SER A CA 1
ATOM 682 C C . SER A 1 91 ? -10.305 2.329 9.070 1.00 96.00 91 SER A C 1
ATOM 684 O O . SER A 1 91 ? -9.681 1.610 9.852 1.00 96.00 91 SER A O 1
ATOM 686 N N . GLY A 1 92 ? -9.875 2.561 7.832 1.00 97.12 92 GLY A N 1
ATOM 687 C CA . GLY A 1 92 ? -8.641 2.022 7.285 1.00 97.12 92 GLY A CA 1
ATOM 688 C C . GLY A 1 92 ? -7.481 2.914 7.679 1.00 97.12 92 GLY A C 1
ATOM 689 O O . GLY A 1 92 ? -7.622 4.133 7.756 1.00 97.12 92 GLY A O 1
ATOM 690 N N . THR A 1 93 ? -6.323 2.312 7.926 1.00 97.62 93 THR A N 1
ATOM 691 C CA . THR A 1 93 ? -5.111 3.060 8.264 1.00 97.62 93 THR A CA 1
ATOM 692 C C . THR A 1 93 ? -4.028 2.832 7.218 1.00 97.62 93 THR A C 1
ATOM 694 O O . THR A 1 93 ? -3.705 1.696 6.880 1.00 97.62 93 THR A O 1
ATOM 697 N N . LEU A 1 94 ? -3.426 3.913 6.732 1.00 96.62 94 LEU A N 1
ATOM 698 C CA . LEU A 1 94 ? -2.232 3.896 5.898 1.00 96.62 94 LEU A CA 1
ATOM 699 C C . LEU A 1 94 ? -1.144 4.741 6.553 1.00 96.62 94 LEU A C 1
ATOM 701 O O . LEU A 1 94 ? -1.326 5.937 6.764 1.00 96.62 94 LEU A O 1
ATOM 705 N N . LYS A 1 95 ? 0.013 4.131 6.799 1.00 95.06 95 LYS A N 1
ATOM 706 C CA . LYS A 1 95 ? 1.256 4.823 7.126 1.00 95.06 95 LYS A CA 1
ATOM 707 C C . LYS A 1 95 ? 2.218 4.729 5.948 1.00 95.06 95 LYS A C 1
ATOM 709 O O . LYS A 1 95 ? 2.730 3.653 5.650 1.00 95.06 95 LYS A O 1
ATOM 714 N N . TYR A 1 96 ? 2.456 5.850 5.282 1.00 91.50 96 TYR A N 1
ATOM 715 C CA . TYR A 1 96 ? 3.244 5.940 4.056 1.00 91.50 96 TYR A CA 1
ATOM 716 C C . TYR A 1 96 ? 4.576 6.653 4.305 1.00 91.50 96 TYR A C 1
ATOM 718 O O . TYR A 1 96 ? 4.583 7.789 4.772 1.00 91.50 96 TYR A O 1
ATOM 726 N N . PHE A 1 97 ? 5.706 6.025 3.974 1.00 89.25 97 PHE A N 1
ATOM 727 C CA . PHE A 1 97 ? 7.022 6.668 4.007 1.00 89.25 97 PHE A CA 1
ATOM 728 C C . PHE A 1 97 ? 7.442 7.045 2.581 1.00 89.25 97 PHE A C 1
ATOM 730 O O . PHE A 1 97 ? 7.768 6.152 1.801 1.00 89.25 97 PHE A O 1
ATOM 737 N N . PRO A 1 98 ? 7.418 8.336 2.207 1.00 83.25 98 PRO A N 1
ATOM 738 C CA . PRO A 1 98 ? 7.744 8.762 0.850 1.00 83.25 98 PRO A CA 1
ATOM 739 C C . PRO A 1 98 ? 9.249 8.687 0.558 1.00 83.25 98 PRO A C 1
ATOM 741 O O . PRO A 1 98 ? 10.083 8.704 1.467 1.00 83.25 98 PRO A O 1
ATOM 744 N N . PHE A 1 99 ? 9.592 8.687 -0.733 1.00 77.50 99 PHE A N 1
ATOM 745 C CA . PHE A 1 99 ? 10.964 8.873 -1.203 1.00 77.50 99 PHE A CA 1
ATOM 746 C C . PHE A 1 99 ? 11.539 10.233 -0.765 1.00 77.50 99 PHE A C 1
ATOM 748 O O . PHE A 1 99 ? 10.828 11.236 -0.678 1.00 77.50 99 PHE A O 1
ATOM 755 N N . ILE A 1 100 ? 12.847 10.269 -0.488 1.00 66.94 100 ILE A N 1
ATOM 756 C CA . ILE A 1 100 ? 13.522 11.394 0.187 1.00 66.94 100 ILE A CA 1
ATOM 757 C C . ILE A 1 100 ? 13.609 12.662 -0.681 1.00 66.94 100 ILE A C 1
ATOM 759 O O . ILE A 1 100 ? 13.707 13.755 -0.121 1.00 66.94 100 ILE A O 1
ATOM 763 N N . ASN A 1 101 ? 13.555 12.554 -2.016 1.00 64.88 101 ASN A N 1
ATOM 764 C CA . ASN A 1 101 ? 13.575 13.716 -2.911 1.00 64.88 101 ASN A CA 1
ATOM 765 C C . ASN A 1 101 ? 12.165 14.066 -3.435 1.00 64.88 101 ASN A C 1
ATOM 767 O O . ASN A 1 101 ? 11.727 13.493 -4.435 1.00 64.88 101 ASN A O 1
ATOM 771 N N . PRO A 1 102 ? 11.449 15.008 -2.792 1.00 55.94 102 PRO A N 1
ATOM 772 C CA . PRO A 1 102 ? 10.060 15.299 -3.112 1.00 55.94 102 PRO A CA 1
ATOM 773 C C . PRO A 1 102 ? 9.831 16.031 -4.439 1.00 55.94 102 PRO A C 1
ATOM 775 O O . PRO A 1 102 ? 8.704 16.051 -4.924 1.00 55.94 102 PRO A O 1
ATOM 778 N N . GLU A 1 103 ? 10.868 16.627 -5.035 1.00 56.78 103 GLU A N 1
ATOM 779 C CA . GLU A 1 103 ? 10.754 17.352 -6.309 1.00 56.78 103 GLU A CA 1
ATOM 780 C C . GLU A 1 103 ? 10.670 16.414 -7.525 1.00 56.78 103 GLU A C 1
ATOM 782 O O . GLU A 1 103 ? 10.321 16.855 -8.616 1.00 56.78 103 GLU A O 1
ATOM 787 N N . TRP A 1 104 ? 10.972 15.123 -7.344 1.00 54.78 104 TRP A N 1
ATOM 788 C CA . TRP A 1 104 ? 10.959 14.089 -8.391 1.00 54.78 104 TRP A CA 1
ATOM 789 C C . TRP A 1 104 ? 9.851 13.047 -8.176 1.00 54.78 104 TRP A C 1
ATOM 791 O O . TRP A 1 104 ? 9.896 11.962 -8.750 1.00 54.78 104 TRP A O 1
ATOM 801 N N . LEU A 1 105 ? 8.887 13.343 -7.300 1.00 62.16 105 LEU A N 1
ATOM 802 C CA . LEU A 1 105 ? 7.862 12.392 -6.892 1.00 62.16 105 LEU A CA 1
ATOM 803 C C . LEU A 1 105 ? 6.797 12.220 -7.973 1.00 62.16 105 LEU A C 1
ATOM 805 O O . LEU A 1 105 ? 5.871 13.022 -8.099 1.00 62.16 105 LEU A O 1
ATOM 809 N N . ASP A 1 106 ? 6.871 11.090 -8.656 1.00 71.94 106 ASP A N 1
ATOM 810 C CA . ASP A 1 106 ? 5.657 10.379 -9.002 1.00 71.94 106 ASP A CA 1
ATOM 811 C C . ASP A 1 106 ? 5.027 9.823 -7.717 1.00 71.94 106 ASP A C 1
ATOM 813 O O . ASP A 1 106 ? 5.691 9.227 -6.864 1.00 71.94 106 ASP A O 1
ATOM 817 N N . CYS A 1 107 ? 3.735 10.081 -7.542 1.00 79.69 107 CYS A N 1
ATOM 818 C CA . CYS A 1 107 ? 3.015 9.765 -6.316 1.00 79.69 107 CYS A CA 1
ATOM 819 C C . CYS A 1 107 ? 2.026 8.619 -6.525 1.00 79.69 107 CYS A C 1
ATOM 821 O O . CYS A 1 107 ? 1.453 8.499 -7.613 1.00 79.69 107 CYS A O 1
ATOM 823 N N . PRO A 1 108 ? 1.749 7.828 -5.474 1.00 89.62 108 PRO A N 1
ATOM 824 C CA . PRO A 1 108 ? 0.748 6.785 -5.563 1.00 89.62 108 PRO A CA 1
ATOM 825 C C . PRO A 1 108 ? -0.645 7.409 -5.684 1.00 89.62 108 PRO A C 1
ATOM 827 O O . PRO A 1 108 ? -0.923 8.498 -5.158 1.00 89.62 108 PRO A O 1
ATOM 830 N N . ASN A 1 109 ? -1.540 6.686 -6.350 1.00 93.56 109 ASN A N 1
ATOM 831 C CA . ASN A 1 109 ? -2.950 7.048 -6.368 1.00 93.56 109 ASN A CA 1
ATOM 832 C C . ASN A 1 109 ? -3.596 6.661 -5.032 1.00 93.56 109 ASN A C 1
ATOM 834 O O . ASN A 1 109 ? -3.257 5.643 -4.431 1.00 93.56 109 ASN A O 1
ATOM 838 N N . VAL A 1 110 ? -4.547 7.469 -4.583 1.00 94.88 110 VAL A N 1
ATOM 839 C CA . VAL A 1 110 ? -5.360 7.255 -3.388 1.00 94.88 110 VAL A CA 1
ATOM 840 C C . VAL A 1 110 ? -6.822 7.314 -3.800 1.00 94.88 110 VAL A C 1
ATOM 842 O O . VAL A 1 110 ? -7.293 8.313 -4.339 1.00 94.88 110 VAL A O 1
ATOM 845 N N . THR A 1 111 ? -7.549 6.239 -3.535 1.00 96.19 111 THR A N 1
ATOM 846 C CA . THR A 1 111 ? -8.967 6.093 -3.875 1.00 96.19 111 THR A CA 1
ATOM 847 C C . THR A 1 111 ? -9.743 5.599 -2.663 1.00 96.19 111 THR A C 1
ATOM 849 O O . THR A 1 111 ? -9.151 5.079 -1.720 1.00 96.19 111 THR A O 1
ATOM 852 N N . GLY A 1 112 ? -11.055 5.840 -2.640 1.00 94.44 112 GLY A N 1
ATOM 853 C CA . GLY A 1 112 ? -11.927 5.401 -1.543 1.00 94.44 112 GLY A CA 1
ATOM 854 C C . GLY A 1 112 ? -11.721 6.117 -0.202 1.00 94.44 112 GLY A C 1
ATOM 855 O O . GLY A 1 112 ? -12.481 5.862 0.723 1.00 94.44 112 GLY A O 1
ATOM 856 N N . TYR A 1 113 ? -10.734 7.018 -0.089 1.00 93.50 113 TYR A N 1
ATOM 857 C CA . TYR A 1 113 ? -10.442 7.739 1.151 1.00 93.50 113 TYR A CA 1
ATOM 858 C C . TYR A 1 113 ? -11.664 8.531 1.622 1.00 93.50 113 TYR A C 1
ATOM 860 O O . TYR A 1 113 ? -12.241 9.316 0.863 1.00 93.50 113 TYR A O 1
ATOM 868 N N . SER A 1 114 ? -12.038 8.328 2.879 1.00 91.75 114 SER A N 1
ATOM 869 C CA . SER A 1 114 ? -13.243 8.885 3.479 1.00 91.75 114 SER A CA 1
ATOM 870 C C . SER A 1 114 ? -12.980 9.407 4.891 1.00 91.75 114 SER A C 1
ATOM 872 O O . SER A 1 114 ? -11.929 9.166 5.485 1.00 91.75 114 SER A O 1
ATOM 874 N N . GLU A 1 115 ? -13.926 10.174 5.431 1.00 91.81 115 GLU A N 1
ATOM 875 C CA . GLU A 1 115 ? -13.832 10.660 6.807 1.00 91.81 115 GLU A CA 1
ATOM 876 C C . GLU A 1 115 ? -13.766 9.479 7.791 1.00 91.81 115 GLU A C 1
ATOM 878 O O . GLU A 1 115 ? -14.565 8.550 7.711 1.00 91.81 115 GLU A O 1
ATOM 883 N N . GLY A 1 116 ? -12.795 9.519 8.707 1.00 92.00 116 GLY A N 1
ATOM 884 C CA . GLY A 1 116 ? -12.509 8.445 9.664 1.00 92.00 116 GLY A CA 1
ATOM 885 C C . GLY A 1 116 ? -11.337 7.543 9.263 1.00 92.00 116 GLY A C 1
ATOM 886 O O . GLY A 1 116 ? -10.711 6.946 10.139 1.00 92.00 116 GLY A O 1
ATOM 887 N N . ASP A 1 117 ? -10.975 7.491 7.975 1.00 95.25 117 ASP A N 1
ATOM 888 C CA . ASP A 1 117 ? -9.733 6.840 7.560 1.00 95.25 117 ASP A CA 1
ATOM 889 C C . ASP A 1 117 ? -8.523 7.630 8.078 1.00 95.25 117 ASP A C 1
ATOM 891 O O . ASP A 1 117 ? -8.534 8.862 8.154 1.00 95.25 117 ASP A O 1
ATOM 895 N N . LEU A 1 118 ? -7.454 6.914 8.421 1.00 94.06 118 LEU A N 1
ATOM 896 C CA . LEU A 1 118 ? -6.209 7.509 8.886 1.00 94.06 118 LEU A CA 1
ATOM 897 C C . LEU A 1 118 ? -5.141 7.399 7.800 1.00 94.06 118 LEU A C 1
ATOM 899 O O . LEU A 1 118 ? -4.709 6.304 7.448 1.00 94.06 118 LEU A O 1
ATOM 903 N N . LEU A 1 119 ? -4.673 8.547 7.313 1.00 92.12 119 LEU A N 1
ATOM 904 C CA . LEU A 1 119 ? -3.507 8.645 6.442 1.00 92.12 119 LEU A CA 1
ATOM 905 C C . LEU A 1 119 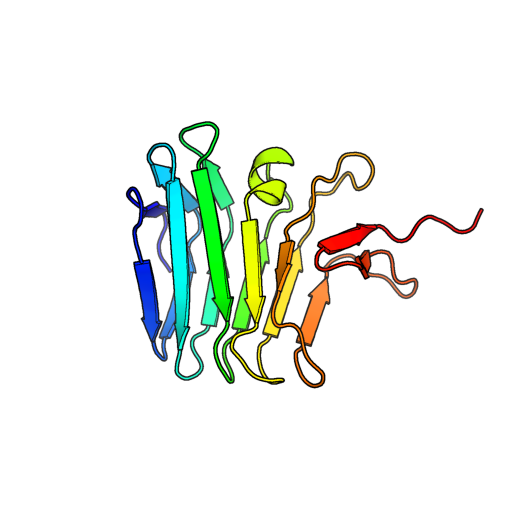? -2.378 9.383 7.167 1.00 92.12 119 LEU A C 1
ATOM 907 O O . LEU A 1 119 ? -2.428 10.598 7.346 1.00 92.12 119 LEU A O 1
ATOM 911 N N . GLU A 1 120 ? -1.347 8.643 7.561 1.00 91.50 120 GLU A N 1
ATOM 912 C CA . GLU A 1 120 ? -0.119 9.176 8.147 1.00 91.50 120 GLU A CA 1
ATOM 913 C C . GLU A 1 120 ? 0.999 9.149 7.100 1.00 91.50 120 GLU A C 1
ATOM 915 O O . GLU A 1 120 ? 1.345 8.089 6.579 1.00 91.50 120 GLU A O 1
ATOM 920 N N . ILE A 1 121 ? 1.598 10.301 6.798 1.00 88.00 121 ILE A N 1
ATOM 921 C CA . ILE A 1 121 ? 2.738 10.383 5.879 1.00 88.00 121 ILE A CA 1
ATOM 922 C C . ILE A 1 121 ? 3.998 10.679 6.694 1.00 88.00 121 ILE A C 1
ATOM 924 O O . ILE A 1 121 ? 4.117 11.720 7.339 1.00 88.00 121 ILE A O 1
ATOM 928 N N . ALA A 1 122 ? 4.963 9.765 6.689 1.00 84.44 122 ALA A N 1
ATOM 929 C CA . ALA A 1 122 ? 6.194 9.931 7.444 1.00 84.44 122 ALA A CA 1
ATOM 930 C C . ALA A 1 122 ? 7.019 11.113 6.912 1.00 84.44 122 ALA A C 1
ATOM 932 O O . ALA A 1 122 ? 7.053 11.401 5.716 1.00 84.44 122 ALA A O 1
ATOM 933 N N . GLY A 1 123 ? 7.690 11.829 7.816 1.00 75.44 123 GLY A N 1
ATOM 934 C CA . GLY A 1 123 ? 8.411 13.059 7.467 1.00 75.44 123 GLY A CA 1
ATOM 935 C C . GLY A 1 123 ? 7.508 14.288 7.280 1.00 75.44 123 GLY A C 1
ATOM 936 O O . GLY A 1 123 ? 8.013 15.376 6.983 1.00 75.44 123 GLY A O 1
ATOM 937 N N . GLN A 1 124 ? 6.196 14.146 7.500 1.00 69.44 124 GLN A N 1
ATOM 938 C CA . GLN A 1 124 ? 5.274 15.252 7.730 1.00 69.44 124 GLN A CA 1
ATOM 939 C C . GLN A 1 124 ? 5.625 15.893 9.084 1.00 69.44 124 GLN A C 1
ATOM 941 O O . GLN A 1 124 ? 5.408 15.316 10.145 1.00 69.44 124 GLN A O 1
ATOM 946 N N . GLY A 1 125 ? 6.273 17.060 9.046 1.00 64.25 125 GLY A N 1
ATOM 947 C CA . GLY A 1 125 ? 6.534 17.861 10.245 1.00 64.25 125 GLY A CA 1
ATOM 948 C C . GLY A 1 125 ? 5.303 18.676 10.659 1.00 64.25 125 GLY A C 1
ATOM 949 O O . GLY A 1 125 ? 4.217 18.492 10.116 1.00 64.25 125 GLY A O 1
ATOM 950 N N . ASN A 1 126 ? 5.490 19.654 11.553 1.00 63.78 126 ASN A N 1
ATOM 951 C CA . ASN A 1 126 ? 4.422 20.591 11.949 1.00 63.78 126 ASN A CA 1
ATOM 952 C C . ASN A 1 126 ? 3.794 21.335 10.756 1.00 63.78 126 ASN A C 1
ATOM 954 O O . ASN A 1 126 ? 2.637 21.740 10.811 1.00 63.78 126 ASN A O 1
ATOM 958 N N . THR A 1 127 ? 4.548 21.517 9.671 1.00 66.50 127 THR A N 1
ATOM 959 C CA . THR A 1 127 ? 4.025 22.007 8.394 1.00 66.50 127 THR A CA 1
ATOM 960 C C . THR A 1 127 ? 3.648 20.813 7.520 1.00 66.50 127 THR A C 1
ATOM 962 O O . THR A 1 127 ? 4.509 19.979 7.224 1.00 66.50 127 THR A O 1
ATOM 965 N N . GLN A 1 128 ? 2.388 20.741 7.078 1.00 71.62 128 GLN A N 1
ATOM 966 C CA . GLN A 1 128 ? 1.918 19.708 6.149 1.00 71.62 128 GLN A CA 1
ATOM 967 C C . GLN A 1 128 ? 2.684 19.783 4.824 1.00 71.62 128 GLN A C 1
ATOM 969 O O . GLN A 1 128 ? 2.415 20.630 3.972 1.00 71.62 128 GLN A O 1
ATOM 974 N N . ARG A 1 129 ? 3.657 18.883 4.658 1.00 73.31 129 ARG A N 1
ATOM 975 C CA . ARG A 1 129 ? 4.455 18.741 3.431 1.00 73.31 129 ARG A CA 1
ATOM 976 C C . ARG A 1 129 ? 3.746 17.952 2.341 1.00 73.31 129 ARG A C 1
ATOM 978 O O . ARG A 1 129 ? 4.088 18.121 1.180 1.00 73.31 129 ARG A O 1
ATOM 985 N N . PHE A 1 130 ? 2.795 17.106 2.715 1.00 80.00 130 PHE A N 1
ATOM 986 C CA . PHE A 1 130 ? 2.038 16.264 1.802 1.00 80.00 130 PHE A CA 1
ATOM 987 C C . PHE A 1 130 ? 0.553 16.353 2.133 1.00 80.00 130 PHE A C 1
ATOM 989 O O . PHE A 1 130 ? 0.185 16.539 3.293 1.00 80.00 130 PHE A O 1
ATOM 996 N N . GLN A 1 131 ? -0.284 16.207 1.113 1.00 81.50 131 GLN A N 1
ATOM 997 C CA . GLN A 1 131 ? -1.741 16.178 1.230 1.00 81.50 131 GLN A CA 1
ATOM 998 C C . GLN A 1 131 ? -2.333 15.290 0.135 1.00 81.50 131 GLN A C 1
ATOM 1000 O O . GLN A 1 131 ? -1.683 15.053 -0.881 1.00 81.50 131 GLN A O 1
ATOM 1005 N N . VAL A 1 132 ? -3.573 14.836 0.309 1.00 84.62 132 VAL A N 1
ATOM 1006 C CA . VAL A 1 132 ? -4.314 14.177 -0.773 1.00 84.62 132 VAL A CA 1
ATOM 1007 C C . VAL A 1 132 ? -5.035 15.240 -1.595 1.00 84.62 132 VAL A C 1
ATOM 1009 O O . VAL A 1 132 ? -5.808 16.028 -1.054 1.00 84.62 132 VAL A O 1
ATOM 1012 N N . ARG A 1 133 ? -4.782 15.275 -2.902 1.00 84.81 133 ARG A N 1
ATOM 1013 C CA . ARG A 1 133 ? -5.459 16.151 -3.863 1.00 84.81 133 ARG A CA 1
ATOM 1014 C C . ARG A 1 133 ? -5.761 15.358 -5.125 1.00 84.81 133 ARG A C 1
ATOM 1016 O O . ARG A 1 133 ? -4.884 14.659 -5.619 1.00 84.81 133 ARG A O 1
ATOM 1023 N N . ASP A 1 134 ? -6.995 15.452 -5.612 1.00 85.94 134 ASP A N 1
ATOM 1024 C CA . ASP A 1 134 ? -7.446 14.788 -6.844 1.00 85.94 134 ASP A CA 1
ATOM 1025 C C . ASP A 1 134 ? -7.101 13.286 -6.892 1.00 85.94 134 ASP A C 1
ATOM 1027 O O . ASP A 1 134 ? -6.671 12.752 -7.911 1.00 85.94 134 ASP A O 1
ATOM 1031 N N . GLY A 1 135 ? -7.249 12.600 -5.752 1.00 86.69 135 GLY A N 1
ATOM 1032 C CA . GLY A 1 135 ? -6.955 11.169 -5.638 1.00 86.69 135 GLY A CA 1
ATOM 1033 C C . GLY A 1 135 ? -5.466 10.821 -5.707 1.00 86.69 135 GLY A C 1
ATOM 1034 O O . GLY A 1 135 ? -5.112 9.705 -6.074 1.00 86.69 135 GLY A O 1
ATOM 1035 N N . ARG A 1 136 ? -4.570 11.754 -5.377 1.00 87.50 136 ARG A N 1
ATOM 1036 C CA . ARG A 1 136 ? -3.123 11.520 -5.289 1.00 87.50 136 ARG A CA 1
ATOM 1037 C C . ARG A 1 136 ? -2.554 12.113 -4.019 1.00 87.50 136 ARG A C 1
ATOM 1039 O O . ARG A 1 136 ? -2.996 13.170 -3.577 1.00 87.50 136 ARG A O 1
ATOM 1046 N N . ILE A 1 137 ? -1.526 11.476 -3.467 1.00 86.75 137 ILE A N 1
ATOM 1047 C CA . ILE A 1 137 ? -0.653 12.158 -2.506 1.00 86.75 137 ILE A CA 1
ATOM 1048 C C . ILE A 1 137 ? 0.143 13.195 -3.301 1.00 86.75 137 ILE A C 1
ATOM 1050 O O . ILE A 1 137 ? 0.720 12.864 -4.323 1.00 86.75 137 ILE A O 1
ATOM 1054 N N . VAL A 1 138 ? 0.172 14.453 -2.885 1.00 81.56 138 VAL A N 1
ATOM 1055 C CA . VAL A 1 138 ? 0.947 15.506 -3.554 1.00 81.56 138 VAL A CA 1
ATOM 1056 C C . VAL A 1 138 ? 1.781 16.257 -2.534 1.00 81.56 138 VAL A C 1
ATOM 1058 O O . VAL A 1 138 ? 1.344 16.456 -1.398 1.00 81.56 138 VAL A O 1
ATOM 1061 N N . ALA A 1 139 ? 2.973 16.695 -2.938 1.00 77.44 139 ALA A N 1
ATOM 1062 C CA . ALA A 1 139 ? 3.742 17.638 -2.143 1.00 77.44 139 ALA A CA 1
ATOM 1063 C C . ALA A 1 139 ? 2.987 18.977 -2.083 1.00 77.44 139 ALA A C 1
ATOM 1065 O O . ALA A 1 139 ? 2.546 19.516 -3.101 1.00 77.44 139 ALA A O 1
ATOM 1066 N N . SER A 1 140 ? 2.821 19.522 -0.884 1.00 69.31 140 SER A N 1
ATOM 1067 C CA . SER A 1 140 ? 2.333 20.881 -0.692 1.00 69.31 140 SER A CA 1
ATOM 1068 C C . SER A 1 140 ? 3.370 21.828 -1.289 1.00 69.31 140 SER A C 1
ATOM 1070 O O . SER A 1 140 ? 4.511 21.861 -0.822 1.00 69.31 140 SER A O 1
ATOM 1072 N N . ALA A 1 141 ? 3.001 22.588 -2.323 1.00 59.22 141 ALA A N 1
ATOM 1073 C CA . ALA A 1 141 ? 3.866 23.646 -2.831 1.00 59.22 141 ALA A CA 1
ATOM 1074 C C . ALA A 1 141 ? 4.265 24.542 -1.651 1.00 59.22 141 ALA A C 1
ATOM 1076 O O . ALA A 1 141 ? 3.400 24.987 -0.891 1.00 59.22 141 ALA A O 1
ATOM 1077 N N . ARG A 1 142 ? 5.570 24.774 -1.471 1.00 49.75 142 ARG A N 1
ATOM 1078 C CA . ARG A 1 142 ? 6.050 25.793 -0.535 1.00 49.75 142 ARG A CA 1
ATOM 1079 C C . ARG A 1 142 ? 5.326 27.085 -0.910 1.00 49.75 142 ARG A C 1
ATOM 1081 O O . ARG A 1 142 ? 5.508 27.569 -2.024 1.00 49.75 142 ARG A O 1
ATOM 1088 N N . MET A 1 143 ? 4.496 27.622 -0.015 1.00 40.91 143 MET A N 1
ATOM 1089 C CA . MET A 1 143 ? 4.163 29.038 -0.112 1.00 40.91 143 MET A CA 1
ATOM 1090 C C . MET A 1 143 ? 5.493 29.775 0.037 1.00 40.91 143 MET A C 1
ATOM 1092 O O . MET A 1 143 ? 6.120 29.698 1.095 1.00 40.91 143 MET A O 1
ATOM 1096 N N . ALA A 1 144 ? 5.971 30.316 -1.083 1.00 37.75 144 ALA A N 1
ATOM 1097 C CA . ALA A 1 144 ? 7.110 31.217 -1.136 1.00 37.75 144 ALA A CA 1
ATOM 1098 C C . ALA A 1 144 ? 6.776 32.525 -0.411 1.00 37.75 144 ALA A C 1
ATOM 1100 O O . ALA A 1 144 ? 5.588 32.927 -0.451 1.00 37.75 144 ALA A O 1
#

Secondary structure (DSSP, 8-state):
-EEEEEE-TT-EEEEES-EEEEEEEEE-SSEEEEEEEETT-EEEEEEEEESSTTEEEEEEE-TT-EEEEE-TTS-HHHHHTEEEEE-SSS--EEEEE--S-GGG----EEES--TT-EEEETT--SS--EEEETTEEEEPPP--

Foldseek 3Di:
DEAEDEAEAQEEAEFEPEEEEYQEYEYPDAHEYEYEYYDLYEYEYNYYHYPDPRYAYEYEFAANYEYEYECQPDDQSRQLRYEYADNHAQHYEYEYEHHPDQVRHNWYFYYNDDHNYHYHYPPCDVPGQWDDDPRTIHGDPPPD

pLDDT: mean 85.98, std 12.8, range [37.75, 98.56]

Radius of gyration: 14.54 Å; chains: 1; bounding box: 30×44×30 Å